Protein AF-A0A9Q1HDJ2-F1 (afdb_monomer_lite)

Radius of gyration: 22.01 Å; chains: 1; bounding box: 55×35×48 Å

Organism: Holothuria leucospilota (NCBI:txid206669)

Secondary structure (DSSP, 8-state):
--------------TTTTPPPHHHHHHHHTS-HHHHT-SSHHHHHHHHHHHHHHTT--

Structure (mmCIF, N/CA/C/O backbone):
data_AF-A0A9Q1HDJ2-F1
#
_entry.id   AF-A0A9Q1HDJ2-F1
#
loop_
_atom_site.group_PDB
_atom_site.id
_atom_site.type_symbol
_atom_site.label_atom_id
_atom_site.label_alt_id
_atom_site.label_comp_id
_atom_site.label_asym_id
_atom_site.label_entity_id
_atom_site.label_seq_id
_atom_site.pdbx_PDB_ins_code
_atom_site.Cartn_x
_atom_site.Cartn_y
_atom_site.Cartn_z
_atom_site.occupancy
_atom_site.B_iso_or_equiv
_atom_site.auth_seq_id
_atom_site.auth_comp_id
_atom_site.auth_asym_id
_atom_site.auth_atom_id
_atom_site.pdbx_PDB_model_num
ATOM 1 N N . MET A 1 1 ? 48.463 -21.437 -33.919 1.00 53.22 1 MET A N 1
ATOM 2 C CA . MET A 1 1 ? 47.453 -21.820 -32.914 1.00 53.22 1 MET A CA 1
ATOM 3 C C . MET A 1 1 ? 47.329 -20.633 -31.968 1.00 53.22 1 MET A C 1
ATOM 5 O O . MET A 1 1 ? 48.302 -20.373 -31.270 1.00 53.22 1 MET A O 1
ATOM 9 N N . PRO A 1 2 ? 46.283 -19.794 -32.061 1.00 52.28 2 PRO A N 1
ATOM 10 C CA . PRO A 1 2 ? 46.137 -18.688 -31.124 1.00 52.28 2 PRO A CA 1
ATOM 11 C C . PRO A 1 2 ? 45.645 -19.246 -29.778 1.00 52.28 2 PRO A C 1
ATOM 13 O O . PRO A 1 2 ? 44.945 -20.258 -29.781 1.00 52.28 2 PRO A O 1
ATOM 16 N N . PRO A 1 3 ? 46.027 -18.640 -28.643 1.00 58.03 3 PRO A N 1
ATOM 17 C CA . PRO A 1 3 ? 45.595 -19.104 -27.336 1.00 58.03 3 PRO A CA 1
ATOM 18 C C . PRO A 1 3 ? 44.096 -18.858 -27.178 1.00 58.03 3 PRO A C 1
ATOM 20 O O . PRO A 1 3 ? 43.576 -17.813 -27.578 1.00 58.03 3 PRO A O 1
ATOM 23 N N . ASP A 1 4 ? 43.428 -19.842 -26.592 1.00 59.53 4 ASP A N 1
ATOM 24 C CA . ASP A 1 4 ? 41.997 -19.915 -26.327 1.00 59.53 4 ASP A CA 1
ATOM 25 C C . ASP A 1 4 ? 41.579 -18.857 -25.294 1.00 59.53 4 ASP A C 1
ATOM 27 O O . ASP A 1 4 ? 41.275 -19.148 -24.138 1.00 59.53 4 ASP A O 1
ATOM 31 N N . ASN A 1 5 ? 41.592 -17.585 -25.689 1.00 59.88 5 ASN A N 1
ATOM 32 C CA . ASN A 1 5 ? 41.114 -16.502 -24.846 1.00 59.88 5 ASN A CA 1
ATOM 33 C C . ASN A 1 5 ? 39.586 -16.486 -24.941 1.00 59.88 5 ASN A C 1
ATOM 35 O O . ASN A 1 5 ? 38.991 -15.805 -25.776 1.00 59.88 5 ASN A O 1
ATOM 39 N N . ALA A 1 6 ? 38.962 -17.322 -24.113 1.00 59.91 6 ALA A N 1
ATOM 40 C CA . ALA A 1 6 ? 37.523 -17.404 -23.954 1.00 59.91 6 ALA A CA 1
ATOM 41 C C . ALA A 1 6 ? 36.939 -15.995 -23.777 1.00 59.91 6 ALA A C 1
ATOM 43 O O . ALA A 1 6 ? 37.205 -15.307 -22.788 1.00 59.91 6 ALA A O 1
ATOM 44 N N . PHE A 1 7 ? 36.126 -15.567 -24.742 1.00 58.81 7 PHE A N 1
ATOM 45 C CA . PHE A 1 7 ? 35.303 -14.374 -24.624 1.00 58.81 7 PHE A CA 1
ATOM 46 C C . PHE A 1 7 ? 34.295 -14.607 -23.496 1.00 58.81 7 PHE A C 1
ATOM 48 O O . PHE A 1 7 ? 33.202 -15.130 -23.704 1.00 58.81 7 PHE A O 1
ATOM 55 N N . LYS A 1 8 ? 34.666 -14.250 -22.264 1.00 60.12 8 LYS A N 1
ATOM 56 C CA . LYS A 1 8 ? 33.730 -14.206 -21.145 1.00 60.12 8 LYS A CA 1
ATOM 57 C C . LYS A 1 8 ? 32.790 -13.027 -21.380 1.00 60.12 8 LYS A C 1
ATOM 59 O O . LYS A 1 8 ? 33.081 -11.897 -20.996 1.00 60.12 8 LYS A O 1
ATOM 64 N N . CYS A 1 9 ? 31.665 -13.288 -22.040 1.00 64.69 9 CYS A N 1
ATOM 65 C CA . CYS A 1 9 ? 30.562 -12.342 -22.126 1.00 64.69 9 CYS A CA 1
ATOM 66 C C . CYS A 1 9 ? 30.008 -12.117 -20.715 1.00 64.69 9 CYS A C 1
ATOM 68 O O . CYS A 1 9 ? 29.248 -12.931 -20.192 1.00 64.69 9 CYS A O 1
ATOM 70 N N . PHE A 1 10 ? 30.397 -11.012 -20.081 1.00 60.72 10 PHE A N 1
ATOM 71 C CA . PHE A 1 10 ? 29.718 -10.518 -18.891 1.00 60.72 10 PHE A CA 1
ATOM 72 C C . PHE A 1 10 ? 28.333 -10.040 -19.322 1.00 60.72 10 PHE A C 1
ATOM 74 O O . PHE A 1 10 ? 28.158 -8.898 -19.745 1.00 60.72 10 PHE A O 1
ATOM 81 N N . ALA A 1 11 ? 27.336 -10.920 -19.249 1.00 66.94 11 ALA A N 1
ATOM 82 C CA . ALA A 1 11 ? 25.961 -10.457 -19.218 1.00 66.94 11 ALA A CA 1
ATOM 83 C C . ALA A 1 11 ? 25.865 -9.466 -18.048 1.00 66.94 11 ALA A C 1
ATOM 85 O O . ALA A 1 11 ? 26.200 -9.81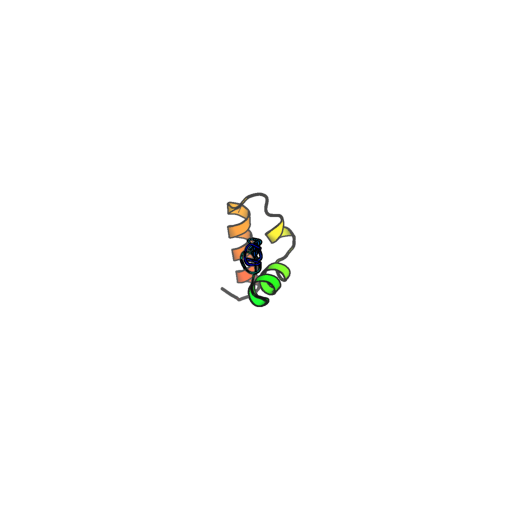4 -16.913 1.00 66.94 11 ALA A O 1
ATOM 86 N N . ARG A 1 12 ? 25.472 -8.216 -18.323 1.00 64.50 12 ARG A N 1
ATOM 87 C CA . ARG A 1 12 ? 25.085 -7.257 -17.282 1.00 64.50 12 ARG A CA 1
ATOM 88 C C . ARG A 1 12 ? 23.819 -7.791 -16.634 1.00 64.50 12 ARG A C 1
ATOM 90 O O . ARG A 1 12 ? 22.706 -7.449 -17.014 1.00 64.50 12 ARG A O 1
ATOM 97 N N . LEU A 1 13 ? 24.007 -8.700 -15.696 1.00 65.19 13 LEU A N 1
ATOM 98 C CA . LEU A 1 13 ? 22.947 -9.207 -14.865 1.00 65.19 13 LEU A CA 1
ATOM 99 C C . LEU A 1 13 ? 22.690 -8.110 -13.834 1.00 65.19 13 LEU A C 1
ATOM 101 O O . LEU A 1 13 ? 23.393 -8.030 -12.834 1.00 65.19 13 LEU A O 1
ATOM 105 N N . ASP A 1 14 ? 21.693 -7.251 -14.072 1.00 66.44 14 ASP A N 1
ATOM 106 C CA . ASP A 1 14 ? 21.146 -6.317 -13.069 1.00 66.44 14 ASP A CA 1
ATOM 107 C C . ASP A 1 14 ? 20.443 -7.089 -11.908 1.00 66.44 14 ASP A C 1
ATOM 109 O O . ASP A 1 14 ? 19.480 -6.617 -11.302 1.00 66.44 14 ASP A O 1
ATOM 113 N N . ILE A 1 15 ? 20.914 -8.303 -11.590 1.00 62.62 15 ILE A N 1
ATOM 114 C CA . ILE A 1 15 ? 20.459 -9.148 -10.488 1.00 62.62 15 ILE A CA 1
ATOM 115 C C . ILE A 1 15 ? 20.768 -8.399 -9.192 1.00 62.62 15 ILE A C 1
ATOM 117 O O . ILE A 1 15 ? 21.920 -8.083 -8.907 1.00 62.62 15 ILE A O 1
ATOM 121 N N . GLY A 1 16 ? 19.728 -8.080 -8.423 1.00 62.06 16 GLY A N 1
ATOM 122 C CA . GLY A 1 16 ? 19.846 -7.297 -7.189 1.00 62.06 16 GLY A CA 1
ATOM 123 C C . GLY A 1 16 ? 19.473 -5.822 -7.328 1.00 62.06 16 GLY A C 1
ATOM 124 O O . GLY A 1 16 ? 19.164 -5.181 -6.328 1.00 62.06 16 GLY A O 1
ATOM 125 N N . LYS A 1 17 ? 19.454 -5.268 -8.547 1.00 72.75 17 LYS A N 1
ATOM 126 C CA . LYS A 1 17 ? 19.263 -3.821 -8.753 1.00 72.75 17 LYS A CA 1
ATOM 127 C C . LYS A 1 17 ? 17.856 -3.331 -8.415 1.00 72.75 17 LYS A C 1
ATOM 129 O O . LYS A 1 17 ? 17.687 -2.186 -8.013 1.00 72.75 17 LYS A O 1
ATOM 134 N N . PHE A 1 18 ? 16.867 -4.209 -8.555 1.00 70.56 18 PHE A N 1
ATOM 135 C CA . PHE A 1 18 ? 15.465 -3.946 -8.226 1.00 70.56 18 PHE A CA 1
ATOM 136 C C . PHE A 1 18 ? 14.963 -4.889 -7.128 1.00 70.56 18 PHE A C 1
ATOM 138 O O . PHE A 1 18 ? 13.831 -5.363 -7.167 1.00 70.56 18 PHE A O 1
ATOM 145 N N . CYS A 1 19 ? 15.826 -5.214 -6.165 1.00 74.69 19 CYS A N 1
ATOM 146 C CA . CYS A 1 19 ? 15.447 -6.049 -5.035 1.00 74.69 19 CYS A CA 1
ATOM 147 C C . CYS A 1 19 ? 15.028 -5.181 -3.851 1.00 74.69 19 CYS A C 1
ATOM 149 O O . CYS A 1 19 ? 15.795 -4.357 -3.357 1.00 74.69 19 CYS A O 1
ATOM 151 N N . PHE A 1 20 ? 13.810 -5.407 -3.370 1.00 81.75 20 PHE A N 1
ATOM 152 C CA . PHE A 1 20 ? 13.333 -4.856 -2.110 1.00 81.75 20 PHE A CA 1
ATOM 153 C C . PHE A 1 20 ? 13.510 -5.896 -1.006 1.00 81.75 20 PHE A C 1
ATOM 155 O O . PHE A 1 20 ? 13.371 -7.098 -1.238 1.00 81.75 20 PHE A O 1
ATOM 162 N N . SER A 1 21 ? 13.821 -5.444 0.208 1.00 87.44 21 SER A N 1
ATOM 163 C CA . SER A 1 21 ? 13.857 -6.350 1.355 1.00 87.44 21 SER A CA 1
ATOM 164 C C . SER A 1 21 ? 12.463 -6.918 1.626 1.00 87.44 21 SER A C 1
ATOM 166 O O . SER A 1 21 ? 11.452 -6.267 1.356 1.00 87.44 21 SER A O 1
ATOM 168 N N . HIS A 1 22 ? 12.400 -8.105 2.235 1.00 88.75 22 HIS A N 1
ATOM 169 C CA . HIS A 1 22 ? 11.124 -8.712 2.631 1.00 88.75 22 HIS A CA 1
ATOM 170 C C . HIS A 1 22 ? 10.295 -7.774 3.514 1.00 88.75 22 HIS A C 1
ATOM 172 O O . HIS A 1 22 ? 9.077 -7.758 3.418 1.00 88.75 22 HIS A O 1
ATOM 178 N N . ARG A 1 23 ? 10.951 -6.943 4.333 1.00 89.31 23 ARG A N 1
ATOM 179 C CA . ARG A 1 23 ? 10.278 -5.930 5.149 1.00 89.31 23 ARG A CA 1
ATOM 180 C C . ARG A 1 23 ? 9.504 -4.932 4.289 1.00 89.31 23 ARG A C 1
ATOM 182 O O . ARG A 1 23 ? 8.348 -4.672 4.583 1.00 89.31 23 ARG A O 1
ATOM 189 N N . VAL A 1 24 ? 10.127 -4.400 3.237 1.00 87.94 24 VAL A N 1
ATOM 190 C CA . VAL A 1 24 ? 9.485 -3.432 2.333 1.00 87.94 24 VAL A CA 1
ATOM 191 C C . VAL A 1 24 ? 8.338 -4.085 1.568 1.00 87.94 24 VAL A C 1
ATOM 193 O O . VAL A 1 24 ? 7.263 -3.505 1.474 1.00 87.94 24 VAL A O 1
ATOM 196 N N . VAL A 1 25 ? 8.539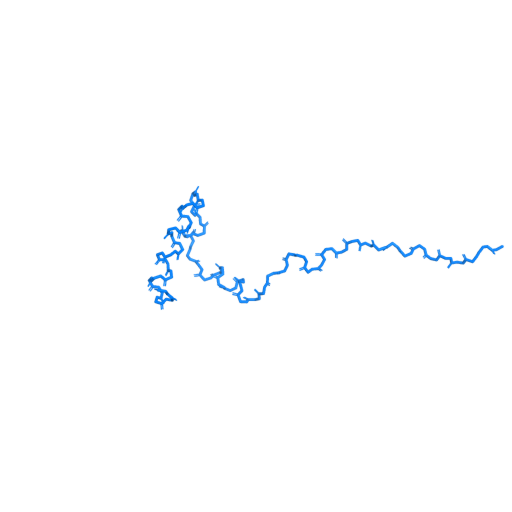 -5.309 1.075 1.00 88.31 25 VAL A N 1
ATOM 197 C CA . VAL A 1 25 ? 7.496 -6.054 0.354 1.00 88.31 25 VAL A CA 1
ATOM 198 C C . VAL A 1 25 ? 6.307 -6.367 1.266 1.00 88.31 25 VAL A C 1
ATOM 200 O O . VAL A 1 25 ? 5.163 -6.166 0.874 1.00 88.31 25 VAL A O 1
ATOM 203 N N . ASN A 1 26 ? 6.560 -6.807 2.499 1.00 90.94 26 ASN A N 1
ATOM 204 C CA . ASN A 1 26 ? 5.504 -7.101 3.466 1.00 90.94 26 ASN A CA 1
ATOM 205 C C . ASN A 1 26 ? 4.741 -5.842 3.889 1.00 90.94 26 ASN A C 1
ATOM 207 O O . ASN A 1 26 ? 3.526 -5.906 4.039 1.00 90.94 26 ASN A O 1
ATOM 211 N N . GLU A 1 27 ? 5.431 -4.711 4.057 1.00 89.31 27 GLU A N 1
ATOM 212 C CA . GLU A 1 27 ? 4.780 -3.432 4.358 1.00 89.31 27 GLU A CA 1
ATOM 213 C C . GLU A 1 27 ? 3.917 -2.960 3.182 1.00 89.31 27 GLU A C 1
ATOM 215 O O . GLU A 1 27 ? 2.820 -2.466 3.388 1.00 89.31 27 GLU A O 1
ATOM 220 N N . TRP A 1 28 ? 4.371 -3.152 1.940 1.00 89.88 28 TRP A N 1
ATOM 221 C CA . TRP A 1 28 ? 3.557 -2.849 0.763 1.00 89.88 28 TRP A CA 1
ATOM 222 C C . TRP A 1 28 ? 2.307 -3.733 0.696 1.00 89.88 28 TRP A C 1
ATOM 224 O O . TRP A 1 28 ? 1.209 -3.243 0.453 1.00 89.88 28 TRP A O 1
ATOM 234 N N . ASN A 1 29 ? 2.463 -5.031 0.964 1.00 90.69 29 ASN A N 1
ATOM 235 C CA . ASN A 1 29 ? 1.364 -5.996 0.939 1.00 90.69 29 ASN A CA 1
ATOM 236 C C . ASN A 1 29 ? 0.375 -5.837 2.103 1.00 90.69 29 ASN A C 1
ATOM 238 O O . ASN A 1 29 ? -0.719 -6.391 2.034 1.00 90.69 29 ASN A O 1
ATOM 242 N N . SER A 1 30 ? 0.737 -5.125 3.175 1.00 90.62 30 SER A N 1
ATOM 243 C CA . SER A 1 30 ? -0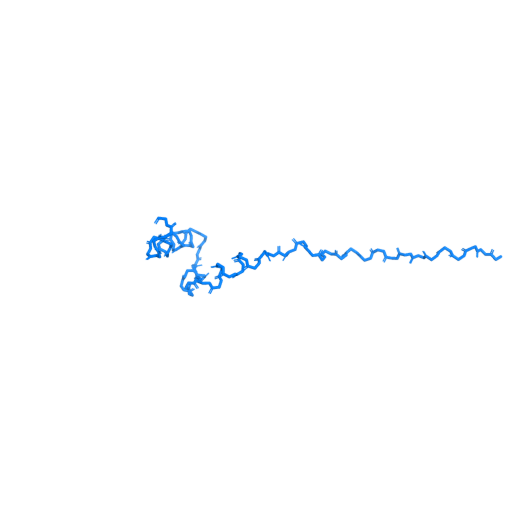.189 -4.833 4.273 1.00 90.62 30 SER A CA 1
ATOM 244 C C . SER A 1 30 ? -1.079 -3.618 3.997 1.00 90.62 30 SER A C 1
ATOM 246 O O . SER A 1 30 ? -2.059 -3.415 4.716 1.00 90.62 30 SER A O 1
ATOM 248 N N . LEU A 1 31 ? -0.764 -2.820 2.968 1.00 92.62 3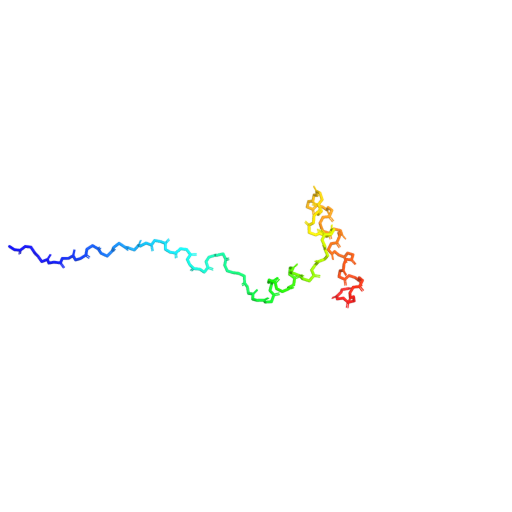1 LEU A N 1
ATOM 249 C CA . LEU A 1 31 ? -1.571 -1.670 2.574 1.00 92.62 31 LEU A CA 1
ATOM 250 C C . LEU A 1 31 ? -2.931 -2.119 2.032 1.00 92.62 31 LEU A C 1
ATOM 252 O O . LEU A 1 31 ? -3.053 -3.111 1.314 1.00 92.62 31 LEU A O 1
ATOM 256 N N . LEU A 1 32 ? -3.967 -1.336 2.334 1.00 92.56 32 LEU A N 1
ATOM 257 C CA . LEU A 1 32 ? -5.297 -1.560 1.777 1.00 92.56 32 LEU A CA 1
ATOM 258 C C . LEU A 1 32 ? -5.349 -1.160 0.300 1.00 92.56 32 LEU A C 1
ATOM 260 O O . LEU A 1 32 ? -4.707 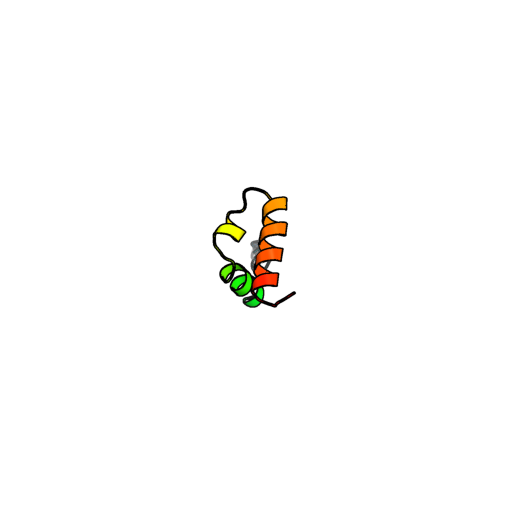-0.203 -0.133 1.00 92.56 32 LEU A O 1
ATOM 264 N N . GLU A 1 33 ? -6.195 -1.851 -0.459 1.00 92.31 33 GLU A N 1
ATOM 265 C CA . GLU A 1 33 ? -6.317 -1.676 -1.908 1.00 92.31 33 GLU A CA 1
ATOM 266 C C . GLU A 1 33 ? -6.631 -0.226 -2.315 1.00 92.31 33 GLU A C 1
ATOM 268 O O . GLU A 1 33 ? -6.066 0.286 -3.276 1.00 92.31 33 GLU A O 1
ATOM 273 N N . TRP A 1 34 ? -7.456 0.489 -1.545 1.00 92.06 34 TRP A N 1
ATOM 274 C CA . TRP A 1 34 ? -7.777 1.898 -1.808 1.00 92.06 34 TRP A CA 1
ATOM 275 C C . TRP A 1 34 ? -6.591 2.852 -1.588 1.00 92.06 34 TRP A C 1
ATOM 277 O O . TRP A 1 34 ? -6.564 3.934 -2.175 1.00 92.06 34 TRP A O 1
ATOM 287 N N . VAL A 1 35 ? -5.605 2.472 -0.766 1.00 93.25 35 VAL A N 1
ATOM 288 C CA . VAL A 1 35 ? -4.352 3.227 -0.615 1.00 93.25 35 VAL A CA 1
ATOM 289 C C . VAL A 1 35 ? -3.511 3.027 -1.869 1.00 93.25 35 VAL A C 1
ATOM 291 O O . VAL A 1 35 ? -3.099 4.008 -2.483 1.00 93.25 35 VAL A O 1
ATOM 294 N N . VAL A 1 36 ? -3.322 1.772 -2.288 1.00 92.75 36 VAL A N 1
ATOM 295 C CA . VAL A 1 36 ? -2.509 1.400 -3.458 1.00 92.75 36 VAL A CA 1
ATOM 296 C C . VAL A 1 36 ? -3.098 1.960 -4.757 1.00 92.75 36 VAL A C 1
ATOM 298 O O . VAL A 1 36 ? -2.371 2.536 -5.561 1.00 92.75 36 VAL A O 1
ATOM 301 N N . ASN A 1 37 ? -4.419 1.888 -4.920 1.00 94.69 37 ASN A N 1
ATOM 302 C CA . ASN A 1 37 ? -5.149 2.361 -6.100 1.00 94.69 37 ASN A CA 1
ATOM 303 C C . ASN A 1 37 ? -5.454 3.871 -6.070 1.00 94.69 37 ASN A C 1
ATOM 305 O O . ASN A 1 37 ? -6.376 4.344 -6.739 1.00 94.69 37 ASN A O 1
ATOM 309 N N . SER A 1 38 ? -4.707 4.653 -5.287 1.00 95.44 38 SER A N 1
ATOM 310 C CA . SER A 1 38 ? -4.873 6.106 -5.244 1.00 95.44 38 SER A CA 1
ATOM 311 C C . SER A 1 38 ? -4.666 6.729 -6.628 1.00 95.44 38 SER A C 1
ATOM 313 O O . SER A 1 38 ? -3.680 6.468 -7.310 1.00 95.44 38 SER A O 1
ATOM 315 N N . THR A 1 39 ? -5.569 7.625 -7.023 1.00 95.38 39 THR A N 1
ATOM 316 C CA . THR A 1 39 ? -5.613 8.213 -8.376 1.00 95.38 39 THR A CA 1
ATOM 317 C C . THR A 1 39 ? -4.483 9.201 -8.678 1.00 95.38 39 THR A C 1
ATOM 319 O O . THR A 1 39 ? -4.287 9.595 -9.825 1.00 95.38 39 THR A O 1
ATOM 322 N N . SER A 1 40 ? -3.738 9.632 -7.659 1.00 96.44 40 SER A N 1
ATOM 323 C CA . SER A 1 40 ? -2.583 10.516 -7.800 1.00 96.44 40 SER A CA 1
ATOM 324 C C . SER A 1 40 ? -1.575 10.283 -6.680 1.00 96.44 40 SER A C 1
ATOM 326 O O . SER A 1 40 ? -1.922 9.791 -5.605 1.00 96.44 40 SER A O 1
ATOM 328 N N . VAL A 1 41 ? -0.332 10.722 -6.892 1.00 95.06 41 VAL A N 1
ATOM 329 C CA . VAL A 1 41 ? 0.728 10.672 -5.869 1.00 95.06 41 VAL A CA 1
ATOM 330 C C . VAL A 1 41 ? 0.346 11.475 -4.622 1.00 95.06 41 VAL A C 1
ATOM 332 O O . VAL A 1 41 ? 0.667 11.077 -3.506 1.00 95.06 41 VAL A O 1
ATOM 335 N N . HIS A 1 42 ? -0.356 12.598 -4.788 1.00 96.06 42 HIS A N 1
ATOM 336 C CA . HIS A 1 42 ? -0.835 13.387 -3.655 1.00 96.06 42 HIS A CA 1
ATOM 337 C C . HIS A 1 42 ? -1.880 12.614 -2.839 1.00 96.06 42 HIS A C 1
ATOM 339 O O . HIS A 1 42 ? -1.756 12.511 -1.621 1.00 96.06 42 HIS A O 1
ATOM 345 N N . CYS A 1 43 ? -2.868 12.013 -3.508 1.00 95.50 43 CYS A N 1
ATOM 346 C CA . CYS A 1 43 ? -3.860 11.157 -2.854 1.00 95.50 43 CYS A CA 1
ATOM 347 C C . CYS A 1 43 ? -3.201 9.966 -2.155 1.00 95.50 43 CYS A C 1
ATOM 349 O O . CYS A 1 43 ? -3.565 9.667 -1.024 1.00 95.50 43 CYS A O 1
ATOM 351 N N . PHE A 1 44 ? -2.196 9.350 -2.782 1.00 95.31 44 PHE A N 1
ATOM 352 C CA . PHE A 1 44 ? -1.434 8.256 -2.188 1.00 95.31 44 PHE A CA 1
ATOM 353 C C . PHE A 1 44 ? -0.784 8.667 -0.862 1.00 95.31 44 PHE A C 1
ATOM 355 O O . PHE A 1 44 ? -0.962 7.970 0.130 1.00 95.31 44 PHE A O 1
ATOM 362 N N . LYS A 1 45 ? -0.108 9.825 -0.809 1.00 95.06 45 LYS A N 1
ATOM 363 C CA . LYS A 1 45 ? 0.492 10.355 0.432 1.00 95.06 45 LYS A CA 1
ATOM 364 C C . LYS A 1 45 ? -0.552 10.555 1.534 1.00 95.06 45 LYS A C 1
ATOM 366 O O . LYS A 1 45 ? -0.393 10.066 2.640 1.00 95.06 45 LYS A O 1
ATOM 371 N N . VAL A 1 46 ? -1.669 11.205 1.217 1.00 95.50 46 VAL A N 1
ATOM 372 C CA . VAL A 1 46 ? -2.735 11.426 2.208 1.00 95.50 46 VAL A CA 1
ATOM 373 C C . VAL A 1 46 ? -3.339 10.101 2.691 1.00 95.50 46 VAL A C 1
ATOM 375 O O . VAL A 1 46 ? -3.649 9.943 3.870 1.00 95.50 46 VAL A O 1
ATOM 378 N N . ASN A 1 47 ? -3.530 9.144 1.786 1.00 94.75 47 ASN A N 1
ATOM 379 C CA . ASN A 1 47 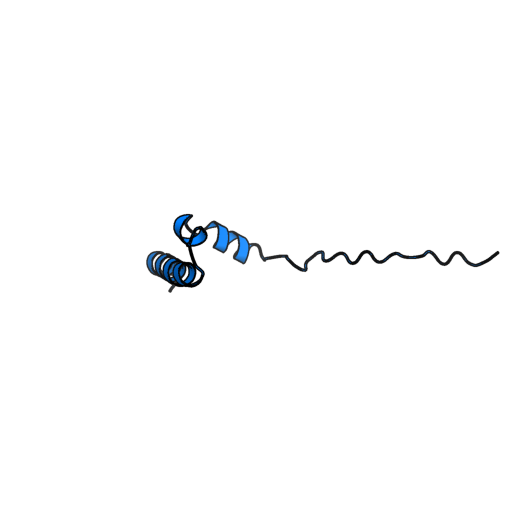? -4.135 7.853 2.093 1.00 94.75 47 ASN A CA 1
ATOM 380 C C . ASN A 1 47 ? -3.204 6.951 2.907 1.00 94.75 47 ASN A C 1
ATOM 382 O O . ASN A 1 47 ? -3.676 6.270 3.817 1.00 94.75 47 ASN A O 1
ATOM 386 N N . ILE A 1 48 ? -1.900 6.977 2.621 1.00 94.19 48 ILE A N 1
ATOM 387 C CA . ILE A 1 48 ? -0.912 6.206 3.374 1.00 94.19 48 ILE A CA 1
ATOM 388 C C . ILE A 1 48 ? -0.743 6.767 4.794 1.00 94.19 48 ILE A C 1
ATOM 390 O O . ILE A 1 48 ? -0.722 5.990 5.746 1.00 94.19 48 ILE A O 1
ATOM 394 N N . ASP A 1 49 ? -0.749 8.095 4.957 1.00 93.50 49 ASP A N 1
ATOM 395 C CA . ASP A 1 49 ? -0.705 8.741 6.276 1.00 93.50 49 ASP A CA 1
ATOM 396 C C . ASP A 1 49 ? -1.936 8.365 7.114 1.00 93.50 49 ASP A C 1
ATOM 398 O O . ASP A 1 49 ? -1.813 7.949 8.266 1.00 93.50 49 ASP A O 1
ATOM 402 N N . LYS A 1 50 ? -3.136 8.420 6.516 1.00 92.56 50 LYS A N 1
ATOM 403 C CA . LYS A 1 50 ? -4.381 7.973 7.168 1.00 92.56 50 LYS A CA 1
ATOM 404 C C . LYS A 1 50 ? -4.330 6.504 7.576 1.00 92.56 50 LYS A C 1
ATOM 406 O O . LYS A 1 50 ? -4.781 6.158 8.666 1.00 92.56 50 LYS A O 1
ATOM 411 N N . PHE A 1 51 ? -3.818 5.640 6.698 1.00 93.00 51 PHE A N 1
ATOM 412 C CA . PHE A 1 51 ? -3.679 4.215 6.980 1.00 93.00 51 PHE A CA 1
ATOM 413 C C . PHE A 1 51 ? -2.784 3.986 8.201 1.00 93.00 51 PHE A C 1
ATOM 415 O O . PHE A 1 51 ? -3.191 3.310 9.144 1.00 93.00 51 PHE A O 1
ATOM 422 N N . PHE A 1 52 ? -1.607 4.608 8.235 1.00 90.56 52 PHE A N 1
ATOM 423 C CA . PHE A 1 52 ? -0.671 4.417 9.336 1.00 90.56 52 PHE A CA 1
ATOM 424 C C . PHE A 1 52 ? -1.116 5.061 10.654 1.00 90.56 52 PHE A C 1
ATOM 426 O O . PHE A 1 52 ? -0.890 4.454 11.702 1.00 90.56 52 PHE A O 1
ATOM 433 N N . HIS A 1 53 ? -1.801 6.208 10.610 1.00 91.50 53 HIS A N 1
ATOM 434 C CA . HIS A 1 53 ? -2.433 6.807 11.790 1.00 91.50 53 HIS A CA 1
ATOM 435 C C . HIS A 1 53 ? -3.499 5.868 12.381 1.00 91.50 53 HIS A C 1
ATOM 437 O O . HIS A 1 53 ? -3.532 5.626 13.585 1.00 91.50 53 HIS A O 1
ATOM 443 N N . ASN A 1 54 ? -4.345 5.259 11.540 1.00 86.56 54 ASN A N 1
ATOM 444 C CA . ASN A 1 54 ? -5.335 4.276 11.999 1.00 86.56 54 ASN A CA 1
ATOM 445 C C . ASN A 1 54 ? -4.701 2.989 12.544 1.00 86.56 54 ASN A C 1
ATOM 447 O O . ASN A 1 54 ? -5.261 2.362 13.440 1.00 86.56 54 ASN A O 1
ATOM 451 N N . CYS A 1 55 ? -3.539 2.589 12.025 1.00 85.31 55 CYS A N 1
ATOM 452 C CA . CYS A 1 55 ? -2.776 1.459 12.550 1.00 85.31 55 CYS A CA 1
ATOM 453 C C . CYS A 1 55 ? -1.950 1.799 13.805 1.00 85.31 55 CYS A C 1
ATOM 455 O O . CYS A 1 55 ? -1.273 0.910 14.322 1.00 85.31 55 CYS A O 1
ATOM 457 N N . GLY A 1 56 ? -1.964 3.053 14.277 1.00 82.88 56 GLY A N 1
ATOM 458 C CA . GLY A 1 56 ? -1.186 3.505 15.435 1.00 82.88 56 GLY A CA 1
ATOM 459 C C . GLY A 1 56 ? 0.330 3.438 15.226 1.00 82.88 56 GLY A C 1
ATOM 460 O O . GLY A 1 56 ? 1.072 3.202 16.178 1.00 82.88 56 GLY A O 1
ATOM 461 N N . ARG A 1 57 ? 0.799 3.562 13.977 1.00 75.38 57 ARG A N 1
ATOM 462 C CA . ARG A 1 57 ? 2.229 3.473 13.620 1.00 75.38 57 ARG A CA 1
ATOM 463 C C . ARG A 1 57 ? 2.917 4.838 13.541 1.00 75.38 57 ARG A C 1
ATOM 465 O O . ARG A 1 57 ? 4.146 4.874 13.552 1.00 75.38 57 ARG A O 1
ATOM 472 N N . ILE A 1 58 ? 2.137 5.914 13.470 1.00 66.44 58 ILE A N 1
ATOM 473 C CA . ILE A 1 58 ? 2.538 7.328 13.516 1.00 66.44 58 ILE A CA 1
ATOM 474 C C . ILE A 1 58 ? 1.435 8.152 14.165 1.00 66.44 58 ILE A C 1
ATOM 476 O O . ILE A 1 58 ? 0.268 7.702 14.100 1.00 66.44 58 ILE A O 1
#

Foldseek 3Di:
DDDCPPPPPPDPPCVPVPDDPPVVVVVVVVDDPCLVPQPDPVSNVVRVVVVCVVVVND

pLDDT: mean 81.46, std 14.27, range [52.28, 96.44]

Sequence (58 aa):
MPPDNAFKCFARLDIGKFCFSHRVVNEWNSLLEWVVNSTSVHCFKVNIDKFFHNCGRI